Protein AF-A0A7V0IWY3-F1 (afdb_monomer_lite)

pLDDT: mean 80.72, std 17.95, range [32.41, 97.31]

Secondary structure (DSSP, 8-state):
-----------------EEEEEEEEEES------GGGSSEEEEEESS-EEETT-GGGTT--HHHHHTT-SEETTEES-EEEEEEEEEETTEEEEEEEEEETTEEEEEEEEEE-S--GGG--SSEEEEEEEEE--PPPPPSSS--SS-TTSEEEEEEEEGGGTEEEEEEEE--------

Structure (mmCIF, N/CA/C/O backbone):
data_AF-A0A7V0IWY3-F1
#
_entry.id   AF-A0A7V0IWY3-F1
#
loop_
_atom_site.group_PDB
_atom_site.id
_atom_site.type_symbol
_atom_site.label_atom_id
_atom_site.label_alt_id
_atom_site.label_comp_id
_atom_site.label_asym_id
_atom_site.label_entity_id
_atom_site.label_seq_id
_atom_site.pdbx_PDB_ins_code
_atom_site.Cartn_x
_atom_site.Cartn_y
_atom_site.Cartn_z
_atom_site.occupancy
_atom_site.B_iso_or_equiv
_atom_site.auth_seq_id
_atom_site.auth_comp_id
_atom_site.auth_asym_id
_atom_site.auth_atom_id
_atom_site.pdbx_PDB_model_num
ATOM 1 N N . MET A 1 1 ? -45.159 -39.350 0.041 1.00 41.06 1 MET A N 1
ATOM 2 C CA . MET A 1 1 ? -43.953 -38.818 -0.626 1.00 41.06 1 MET A CA 1
ATOM 3 C C . MET A 1 1 ? -43.607 -37.519 0.091 1.00 41.06 1 MET A C 1
ATOM 5 O O . MET A 1 1 ? -44.304 -36.535 -0.092 1.00 41.06 1 MET A O 1
ATOM 9 N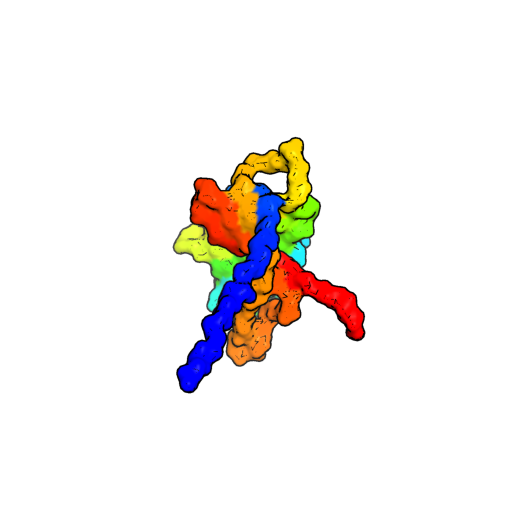 N . ALA A 1 2 ? -42.683 -37.576 1.052 1.00 33.41 2 ALA A N 1
ATOM 10 C CA . ALA A 1 2 ? -42.376 -36.466 1.955 1.00 33.41 2 ALA A CA 1
ATOM 11 C C . ALA A 1 2 ? -41.090 -35.776 1.490 1.00 33.41 2 ALA A C 1
ATOM 13 O O . ALA A 1 2 ? -40.057 -36.430 1.350 1.00 33.41 2 ALA A O 1
ATOM 14 N N . ILE A 1 3 ? -41.170 -34.472 1.235 1.00 38.94 3 ILE A N 1
ATOM 15 C CA . ILE A 1 3 ? -40.026 -33.639 0.868 1.00 38.94 3 ILE A CA 1
ATOM 16 C C . ILE A 1 3 ? -39.213 -33.408 2.146 1.00 38.94 3 ILE A C 1
ATOM 18 O O . ILE A 1 3 ? -39.625 -32.674 3.042 1.00 38.94 3 ILE A O 1
ATOM 22 N N . LYS A 1 4 ? -38.084 -34.112 2.258 1.00 39.25 4 LYS A N 1
ATOM 23 C CA . LYS A 1 4 ? -37.080 -33.911 3.305 1.00 39.25 4 LYS A CA 1
ATOM 24 C C . LYS A 1 4 ? -36.267 -32.652 3.001 1.00 39.25 4 LYS A C 1
ATOM 26 O O . LYS A 1 4 ? -35.672 -32.560 1.936 1.00 39.25 4 LYS A O 1
ATOM 31 N N . GLY A 1 5 ? -36.155 -31.786 4.006 1.00 35.34 5 GLY A N 1
ATOM 32 C CA . GLY A 1 5 ? -34.960 -30.980 4.247 1.00 35.34 5 GLY A CA 1
ATOM 33 C C . GLY A 1 5 ? -34.896 -29.643 3.520 1.00 35.34 5 GLY A C 1
ATOM 34 O O . GLY A 1 5 ? -34.174 -29.505 2.540 1.00 35.34 5 GLY A O 1
ATOM 35 N N . ILE A 1 6 ? -35.536 -28.619 4.089 1.00 43.66 6 ILE A N 1
ATOM 36 C CA . ILE A 1 6 ? -34.966 -27.271 4.008 1.00 43.66 6 ILE A CA 1
ATOM 37 C C . ILE A 1 6 ? -33.710 -27.324 4.874 1.00 43.66 6 ILE A C 1
ATOM 39 O O . ILE A 1 6 ? -33.778 -27.379 6.100 1.00 43.66 6 ILE A O 1
ATOM 43 N N . GLN A 1 7 ? -32.568 -27.431 4.207 1.00 40.78 7 GLN A N 1
ATOM 44 C CA . GLN A 1 7 ? -31.255 -27.321 4.811 1.00 40.78 7 GLN A CA 1
ATOM 45 C C . GLN A 1 7 ? -31.159 -25.902 5.381 1.00 40.78 7 GLN A C 1
ATOM 47 O O . GLN A 1 7 ? -31.134 -24.926 4.633 1.00 40.78 7 GLN A O 1
ATOM 52 N N . GLU A 1 8 ? -31.202 -25.782 6.709 1.00 37.16 8 GLU A N 1
ATOM 53 C CA . GLU A 1 8 ? -30.908 -24.528 7.393 1.00 37.16 8 GLU A CA 1
ATOM 54 C C . GLU A 1 8 ? -29.559 -24.017 6.873 1.00 37.16 8 GLU A C 1
ATOM 56 O O . GLU A 1 8 ? -28.535 -24.688 7.024 1.00 37.16 8 GLU A O 1
ATOM 61 N N . PHE A 1 9 ? -29.554 -22.833 6.257 1.00 36.25 9 PHE A N 1
ATOM 62 C CA . PHE A 1 9 ? -28.346 -22.064 5.969 1.00 36.25 9 PHE A CA 1
ATOM 63 C C . PHE A 1 9 ? -27.704 -21.636 7.303 1.00 36.25 9 PHE A C 1
ATOM 65 O O . PHE A 1 9 ? -27.752 -20.480 7.717 1.00 36.25 9 PHE A O 1
ATOM 72 N N . ARG A 1 10 ? -27.097 -22.588 8.016 1.00 40.34 10 ARG A N 1
ATOM 73 C CA . ARG A 1 10 ? -26.153 -22.326 9.103 1.00 40.34 10 ARG A CA 1
ATOM 74 C C . ARG A 1 10 ? -24.832 -21.919 8.470 1.00 40.34 10 ARG A C 1
ATOM 76 O O . ARG A 1 10 ? -23.985 -22.757 8.179 1.00 40.34 10 ARG A O 1
ATOM 83 N N . GLY A 1 11 ? -24.690 -20.625 8.210 1.00 35.00 11 GLY A N 1
ATOM 84 C CA . GLY A 1 11 ? -23.493 -20.097 7.568 1.00 35.00 11 GLY A CA 1
ATOM 85 C C . GLY A 1 11 ? -23.278 -18.594 7.688 1.00 35.00 11 GLY A C 1
ATOM 86 O O . GLY A 1 11 ? -22.456 -18.069 6.949 1.00 35.00 11 GLY A O 1
ATOM 87 N N . MET A 1 12 ? -23.944 -17.880 8.603 1.00 38.25 12 MET A N 1
ATOM 88 C CA . MET A 1 12 ? -23.350 -16.634 9.098 1.00 38.25 12 MET A CA 1
ATOM 89 C C . MET A 1 12 ? -22.207 -17.044 10.027 1.00 38.25 12 MET A C 1
ATOM 91 O O . MET A 1 12 ? -22.417 -17.286 11.214 1.00 38.25 12 MET A O 1
ATOM 95 N N . LYS A 1 13 ? -21.008 -17.222 9.452 1.00 47.34 13 LYS A N 1
ATOM 96 C CA . LYS A 1 13 ? -19.762 -17.283 10.225 1.00 47.34 13 LYS A CA 1
ATOM 97 C C . LYS A 1 13 ? -19.765 -16.092 11.185 1.00 47.34 13 LYS A C 1
ATOM 99 O O . LYS A 1 13 ? -20.172 -15.001 10.784 1.00 47.34 13 LYS A O 1
ATOM 104 N N . ASN A 1 14 ? -19.337 -16.315 12.427 1.00 51.06 14 ASN A N 1
ATOM 105 C CA . ASN A 1 14 ? -19.050 -15.241 13.372 1.00 51.06 14 ASN A CA 1
ATOM 106 C C . ASN A 1 14 ? -18.342 -14.105 12.630 1.00 51.06 14 ASN A C 1
ATOM 108 O O . ASN A 1 14 ? -17.398 -14.340 11.876 1.00 51.06 14 ASN A O 1
ATOM 112 N N . ASN A 1 15 ? -18.860 -12.889 12.764 1.00 63.91 15 ASN A N 1
ATOM 113 C CA . ASN A 1 15 ? -18.253 -11.747 12.109 1.00 63.91 15 ASN A CA 1
ATOM 114 C C . ASN A 1 15 ? -16.958 -11.447 12.876 1.00 63.91 15 ASN A C 1
ATOM 116 O O . ASN A 1 15 ? -17.006 -10.792 13.911 1.00 63.91 15 ASN A O 1
ATOM 120 N N . ASP A 1 16 ? -15.821 -11.960 12.396 1.00 87.25 16 ASP A N 1
ATOM 121 C CA . ASP A 1 16 ? -14.489 -11.851 13.026 1.00 87.25 16 ASP A CA 1
ATOM 122 C C . ASP A 1 16 ? -13.905 -10.421 12.980 1.00 87.25 16 ASP A C 1
ATOM 124 O O . ASP A 1 16 ? -12.687 -10.219 12.981 1.00 87.25 16 ASP A O 1
ATOM 128 N N . TYR A 1 17 ? -14.773 -9.411 12.902 1.00 92.88 17 TYR A N 1
ATOM 129 C CA . TYR A 1 17 ? -14.371 -8.017 12.905 1.00 92.88 17 TYR A CA 1
ATOM 130 C C . TYR A 1 17 ? -13.881 -7.603 14.289 1.00 92.88 17 TYR A C 1
ATOM 132 O O . TYR A 1 17 ? -14.492 -7.894 15.317 1.00 92.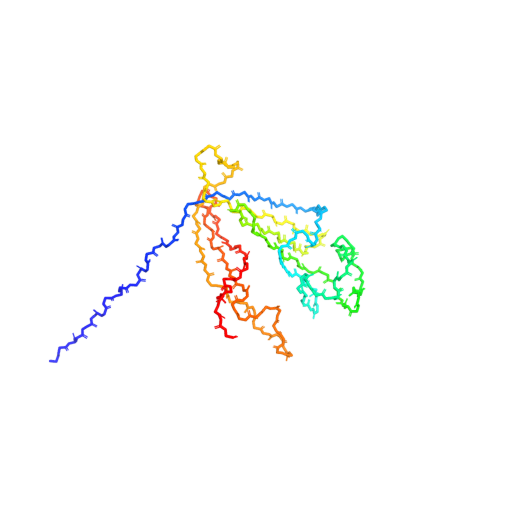88 17 TYR A O 1
ATOM 140 N N . LYS A 1 18 ? -12.777 -6.867 14.282 1.00 94.50 18 LYS A N 1
ATOM 141 C CA . LYS A 1 18 ? -12.132 -6.256 15.436 1.00 94.50 18 LYS A CA 1
ATOM 142 C C . LYS A 1 18 ? -12.266 -4.741 15.346 1.00 94.50 18 LYS A C 1
ATOM 144 O O . LYS A 1 18 ? -12.333 -4.181 14.252 1.00 94.50 18 LYS A O 1
ATOM 149 N N . ASP A 1 19 ? -12.262 -4.083 16.497 1.00 93.62 19 ASP A N 1
ATOM 150 C CA . ASP A 1 19 ? -12.248 -2.625 16.577 1.00 93.62 19 ASP A CA 1
ATOM 151 C C . ASP A 1 19 ? -10.853 -2.071 16.274 1.00 93.62 19 ASP A C 1
ATOM 153 O O . ASP A 1 19 ? -9.848 -2.567 16.791 1.00 93.62 19 ASP A O 1
ATOM 157 N N . GLY A 1 20 ? -10.790 -1.001 15.485 1.00 94.62 20 GLY A N 1
ATOM 158 C CA . GLY A 1 20 ? -9.554 -0.275 15.197 1.00 94.62 20 GLY A CA 1
ATOM 159 C C . GLY A 1 20 ? -9.791 1.211 14.950 1.00 94.62 20 GLY A C 1
ATOM 160 O O . GLY A 1 20 ? -10.925 1.703 14.985 1.00 94.62 20 GLY A O 1
ATOM 161 N N . PHE A 1 21 ? -8.713 1.936 14.660 1.00 96.00 21 PHE A N 1
ATOM 162 C CA . PHE A 1 21 ? -8.792 3.301 14.141 1.00 96.00 21 PHE A CA 1
ATOM 163 C C . PHE A 1 21 ? -8.028 3.407 12.834 1.00 96.00 21 PHE A C 1
ATOM 165 O O . PHE A 1 21 ? -6.904 2.926 12.736 1.00 96.00 21 PHE A O 1
ATOM 172 N N . VAL A 1 22 ? -8.619 4.082 11.856 1.00 95.94 22 VAL A N 1
ATOM 173 C CA . VAL A 1 22 ? -7.942 4.410 10.606 1.00 95.94 22 VAL A CA 1
ATOM 174 C C . VAL A 1 22 ? -7.626 5.897 10.549 1.00 95.94 22 VAL A C 1
ATOM 176 O O . VAL A 1 22 ? -8.484 6.742 10.823 1.00 95.94 22 VAL A O 1
ATOM 179 N N . THR A 1 23 ? -6.403 6.213 10.149 1.00 96.12 23 THR A N 1
ATOM 180 C CA . THR A 1 23 ? -6.032 7.527 9.627 1.00 96.12 23 THR A CA 1
ATOM 181 C C . THR A 1 23 ? -5.723 7.378 8.143 1.00 96.12 23 THR A C 1
ATOM 183 O O . THR A 1 23 ? -5.223 6.339 7.705 1.00 96.12 23 THR A O 1
ATOM 186 N N . TYR A 1 24 ? -6.099 8.374 7.344 1.00 95.25 24 TYR A N 1
ATOM 187 C CA . TYR A 1 24 ? -5.812 8.352 5.916 1.00 95.25 24 TYR A CA 1
ATOM 188 C C . TYR A 1 24 ? -5.643 9.754 5.350 1.00 95.25 24 TYR A C 1
ATOM 190 O O . TYR A 1 24 ? -6.209 10.721 5.866 1.00 95.25 24 TYR A O 1
ATOM 198 N N . THR A 1 25 ? -4.868 9.853 4.275 1.00 95.19 25 THR A N 1
ATOM 199 C CA . THR A 1 25 ? -4.661 11.097 3.525 1.00 95.19 25 THR A CA 1
ATOM 200 C C . THR A 1 25 ? -4.703 10.814 2.032 1.00 95.19 25 THR A C 1
ATOM 202 O O . THR A 1 25 ? -4.321 9.731 1.597 1.00 95.19 25 THR A O 1
ATOM 205 N N . MET A 1 26 ? -5.155 11.796 1.256 1.00 93.81 26 MET A N 1
ATOM 206 C CA . MET A 1 26 ? -5.137 11.763 -0.205 1.00 93.81 26 MET A CA 1
ATOM 207 C C . MET A 1 26 ? -4.624 13.108 -0.705 1.00 93.81 26 MET A C 1
ATOM 209 O O . MET A 1 26 ? -5.116 14.147 -0.255 1.00 93.81 26 MET A O 1
ATOM 213 N N . LYS A 1 27 ? -3.640 13.113 -1.605 1.00 93.62 27 LYS A N 1
ATOM 214 C CA . LYS A 1 27 ? -3.095 14.355 -2.172 1.00 93.62 27 LYS A CA 1
ATOM 215 C C . LYS A 1 27 ? -2.454 14.150 -3.539 1.00 93.62 27 LYS A C 1
ATOM 217 O O . LYS A 1 27 ? -1.964 13.071 -3.841 1.00 93.62 27 LYS A O 1
ATOM 222 N N . PHE A 1 28 ? -2.385 15.223 -4.321 1.00 89.81 28 PHE A N 1
ATOM 223 C CA . PHE A 1 28 ? -1.681 15.272 -5.608 1.00 89.81 28 PHE A CA 1
ATOM 224 C C . PHE A 1 28 ? -0.229 15.735 -5.443 1.00 89.81 28 PHE A C 1
ATOM 226 O O . PHE A 1 28 ? 0.235 16.651 -6.120 1.00 89.81 28 PHE A O 1
ATOM 233 N N . SER A 1 29 ? 0.473 15.165 -4.467 1.00 83.75 29 SER A N 1
ATOM 234 C CA . SER A 1 29 ? 1.895 15.419 -4.273 1.00 83.75 29 SER A CA 1
ATOM 235 C C . SER A 1 29 ? 2.582 14.196 -3.692 1.00 83.75 29 SER A C 1
ATOM 237 O O . SER A 1 29 ? 2.070 13.533 -2.787 1.00 83.75 29 SER A O 1
ATOM 239 N N . ILE A 1 30 ? 3.760 13.913 -4.227 1.00 80.69 30 ILE A N 1
ATOM 240 C CA . ILE A 1 30 ? 4.606 12.815 -3.785 1.00 80.69 30 ILE A CA 1
ATOM 241 C C . ILE A 1 30 ? 5.565 13.398 -2.761 1.00 80.69 30 ILE A C 1
ATOM 243 O O . ILE A 1 30 ? 6.217 14.405 -3.029 1.00 80.69 30 ILE A O 1
ATOM 247 N N . ASP A 1 31 ? 5.589 12.807 -1.571 1.00 80.62 31 ASP A N 1
ATOM 248 C CA . ASP A 1 31 ? 6.653 13.109 -0.615 1.00 80.62 31 ASP A CA 1
ATOM 249 C C . ASP A 1 31 ? 7.813 12.162 -0.865 1.00 80.62 31 ASP A C 1
ATOM 251 O O . ASP A 1 31 ? 7.615 11.098 -1.458 1.00 80.62 31 ASP A O 1
ATOM 255 N N . ASP A 1 32 ? 8.976 12.515 -0.329 1.00 76.31 32 ASP A N 1
ATOM 256 C CA . ASP A 1 32 ? 10.133 11.632 -0.281 1.00 76.31 32 ASP A CA 1
ATOM 257 C C . ASP A 1 32 ? 9.723 10.282 0.336 1.00 76.31 32 ASP A C 1
ATOM 259 O O . ASP A 1 32 ? 9.398 10.179 1.523 1.00 76.31 32 ASP A O 1
ATOM 263 N N . THR A 1 33 ? 9.587 9.279 -0.529 1.00 84.38 33 THR A N 1
ATOM 264 C CA . THR A 1 33 ? 9.109 7.939 -0.200 1.00 84.38 33 THR A CA 1
ATOM 265 C C . THR A 1 33 ? 10.220 6.989 -0.594 1.00 84.38 33 THR A C 1
ATOM 267 O O . THR A 1 33 ? 10.426 6.701 -1.772 1.00 84.38 33 THR A O 1
ATOM 270 N N . ASP A 1 34 ? 10.952 6.543 0.417 1.00 87.06 34 ASP A N 1
ATOM 271 C CA . ASP A 1 34 ? 12.056 5.608 0.272 1.00 87.06 34 ASP A CA 1
ATOM 272 C C . ASP A 1 34 ? 11.524 4.173 0.193 1.00 87.06 34 ASP A C 1
ATOM 274 O O . ASP A 1 34 ? 10.927 3.688 1.160 1.00 87.06 34 ASP A O 1
ATOM 278 N N . LEU A 1 35 ? 11.740 3.510 -0.949 1.00 88.12 35 LEU A N 1
ATOM 279 C CA . LEU A 1 35 ? 11.294 2.137 -1.203 1.00 88.12 35 LEU A CA 1
ATOM 280 C C . LEU A 1 35 ? 11.890 1.145 -0.197 1.00 88.12 35 LEU A C 1
ATOM 282 O O . LEU A 1 35 ? 11.194 0.222 0.215 1.00 88.12 35 LEU A O 1
ATOM 286 N N . GLU A 1 36 ? 13.129 1.359 0.254 1.00 86.44 36 GLU A N 1
ATOM 287 C CA . GLU A 1 36 ? 13.832 0.439 1.162 1.00 86.44 36 GLU A CA 1
ATOM 288 C C . GLU A 1 36 ? 13.260 0.457 2.593 1.00 86.44 36 GLU A C 1
ATOM 290 O O . GLU A 1 36 ? 13.531 -0.437 3.394 1.00 86.44 36 GLU A O 1
ATOM 295 N N . SER A 1 37 ? 12.441 1.462 2.924 1.00 89.06 37 SER A N 1
ATOM 296 C CA . SER A 1 37 ? 11.807 1.619 4.242 1.00 89.06 37 SER A CA 1
ATOM 297 C C . SER A 1 37 ? 10.456 0.895 4.393 1.00 89.06 37 SER A C 1
ATOM 299 O O . SER A 1 37 ? 9.806 0.999 5.446 1.00 89.06 37 SER A O 1
ATOM 301 N N . TRP A 1 38 ? 10.010 0.206 3.340 1.00 92.44 38 TRP A N 1
ATOM 302 C CA . TRP A 1 38 ? 8.770 -0.571 3.291 1.00 92.44 38 TRP A CA 1
ATOM 303 C C . TRP A 1 38 ? 9.064 -2.068 3.355 1.00 92.44 38 TRP A C 1
ATOM 305 O O . TRP A 1 38 ? 10.118 -2.517 2.914 1.00 92.44 38 TRP A O 1
ATOM 315 N N . ASP A 1 39 ? 8.131 -2.845 3.911 1.00 92.38 39 ASP A N 1
ATOM 316 C CA . ASP A 1 39 ? 8.329 -4.293 4.040 1.00 92.38 39 ASP A CA 1
ATOM 317 C C . ASP A 1 39 ? 8.287 -4.963 2.662 1.00 92.38 39 ASP A C 1
ATOM 319 O O . ASP A 1 39 ? 9.062 -5.878 2.377 1.00 92.38 39 ASP A O 1
ATOM 323 N N . ASP A 1 40 ? 7.348 -4.528 1.819 1.00 93.00 40 ASP A N 1
ATOM 324 C CA . ASP A 1 40 ? 7.174 -5.022 0.461 1.00 93.00 40 ASP A CA 1
ATOM 325 C C . ASP A 1 40 ? 6.259 -4.092 -0.353 1.00 93.00 40 ASP A C 1
ATOM 327 O O . ASP A 1 40 ? 5.722 -3.103 0.154 1.00 93.00 40 ASP A O 1
ATOM 331 N N . GLY A 1 41 ? 6.079 -4.415 -1.629 1.00 93.44 41 GLY A N 1
ATOM 332 C CA . GLY A 1 41 ? 5.256 -3.631 -2.534 1.00 93.44 41 GLY A CA 1
ATOM 333 C C . GLY A 1 41 ? 5.502 -3.976 -3.992 1.00 93.44 41 GLY A C 1
ATOM 334 O O . GLY A 1 41 ? 6.339 -4.827 -4.315 1.00 93.44 41 GLY A O 1
ATOM 335 N N . TYR A 1 42 ? 4.826 -3.268 -4.887 1.00 92.81 42 TYR A N 1
ATOM 336 C CA . TYR A 1 42 ? 5.095 -3.337 -6.313 1.00 92.81 42 TYR A CA 1
ATOM 337 C C . TYR A 1 42 ? 5.000 -1.988 -7.019 1.00 92.81 42 TYR A C 1
ATOM 339 O O . TYR A 1 42 ? 4.373 -1.040 -6.552 1.00 92.81 42 TYR A O 1
ATOM 347 N N . LEU A 1 43 ? 5.640 -1.938 -8.183 1.00 92.56 43 LEU A N 1
ATOM 348 C CA . LEU A 1 43 ? 5.557 -0.881 -9.174 1.00 92.56 43 LEU A CA 1
ATOM 349 C C . LEU A 1 43 ? 4.943 -1.478 -10.442 1.00 92.56 43 LEU A C 1
ATOM 351 O O . LEU A 1 43 ? 5.496 -2.422 -11.010 1.00 92.56 43 LEU A O 1
ATOM 355 N N . ALA A 1 44 ? 3.826 -0.923 -10.903 1.00 90.94 44 ALA A N 1
ATOM 356 C CA . ALA A 1 44 ? 3.220 -1.283 -12.178 1.00 90.94 44 ALA A CA 1
ATOM 357 C C . ALA A 1 44 ? 3.590 -0.248 -13.240 1.00 90.94 44 ALA A C 1
ATOM 359 O O . ALA A 1 44 ? 3.179 0.913 -13.192 1.00 90.94 44 ALA A O 1
ATOM 360 N N . PHE A 1 45 ? 4.367 -0.680 -14.221 1.00 88.44 45 PHE A N 1
ATOM 361 C CA . PHE A 1 45 ? 4.660 0.056 -15.440 1.00 88.44 45 PHE A CA 1
ATOM 362 C C . PHE A 1 45 ? 3.621 -0.288 -16.511 1.00 88.44 45 PHE A C 1
ATOM 364 O O . PHE A 1 45 ? 2.912 -1.289 -16.433 1.00 88.44 45 PHE A O 1
ATOM 371 N N . SER A 1 46 ? 3.540 0.525 -17.562 1.00 86.62 46 SER A N 1
ATOM 372 C CA . SER A 1 46 ? 2.575 0.330 -18.652 1.00 86.62 46 SER A CA 1
ATOM 373 C C . SER A 1 46 ? 2.702 -1.009 -19.403 1.00 86.62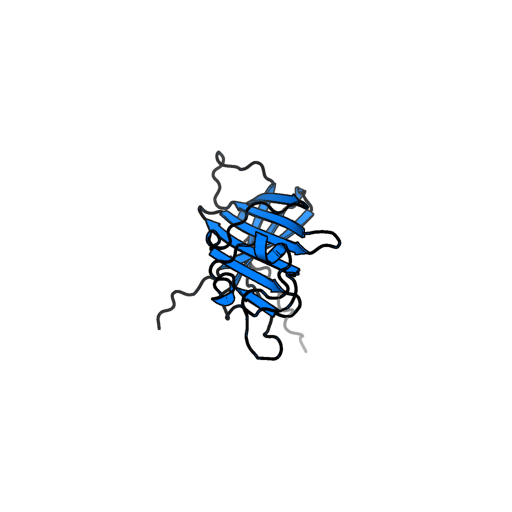 46 SER A C 1
ATOM 375 O O . SER A 1 46 ? 1.802 -1.362 -20.162 1.00 86.62 46 SER A O 1
ATOM 377 N N . ASN A 1 47 ? 3.806 -1.740 -19.242 1.00 83.50 47 ASN A N 1
ATOM 378 C CA . ASN A 1 47 ? 4.095 -3.012 -19.915 1.00 83.50 47 ASN A CA 1
ATOM 379 C C . ASN A 1 47 ? 4.483 -4.164 -18.964 1.00 83.50 47 ASN A C 1
ATOM 381 O O . ASN A 1 47 ? 4.577 -5.297 -19.430 1.00 83.50 47 ASN A O 1
ATOM 385 N N . THR A 1 48 ? 4.751 -3.900 -17.681 1.00 85.56 48 THR A N 1
ATOM 386 C CA . THR A 1 48 ? 5.235 -4.904 -16.723 1.00 85.56 48 THR A CA 1
ATOM 387 C C . THR A 1 48 ? 4.985 -4.472 -15.281 1.00 85.56 48 THR A C 1
ATOM 389 O O . THR A 1 48 ? 4.785 -3.294 -15.004 1.00 85.56 48 THR A O 1
ATOM 392 N N . GLU A 1 49 ? 5.044 -5.415 -14.348 1.00 88.19 49 GLU A N 1
ATOM 393 C CA . GLU A 1 49 ? 4.954 -5.171 -12.909 1.00 88.19 49 GLU A CA 1
ATOM 394 C C . GLU A 1 49 ? 6.220 -5.715 -12.232 1.00 88.19 49 GLU A C 1
ATOM 396 O O . GLU A 1 49 ? 6.698 -6.795 -12.582 1.00 88.19 49 GLU A O 1
ATOM 401 N N . LEU A 1 50 ? 6.768 -4.976 -11.266 1.00 89.38 50 LEU A N 1
ATOM 402 C CA . LEU A 1 50 ? 7.975 -5.349 -10.522 1.00 89.38 50 LEU A CA 1
ATOM 403 C C . LEU A 1 50 ? 7.726 -5.238 -9.025 1.00 89.38 50 LEU A C 1
ATOM 405 O O . LEU A 1 50 ? 7.149 -4.259 -8.562 1.00 89.38 50 LEU A O 1
ATOM 409 N N . ARG A 1 51 ? 8.196 -6.218 -8.255 1.00 91.19 51 ARG A N 1
ATOM 410 C CA . ARG A 1 51 ? 8.170 -6.166 -6.788 1.00 91.19 51 ARG A CA 1
ATOM 411 C C . ARG A 1 51 ? 9.297 -5.254 -6.316 1.00 91.19 51 ARG A C 1
ATOM 413 O O . ARG A 1 51 ? 10.354 -5.254 -6.939 1.00 91.19 51 ARG A O 1
ATOM 420 N N . ILE A 1 52 ? 9.132 -4.521 -5.216 1.00 90.38 52 ILE A N 1
ATOM 421 C CA . ILE A 1 52 ? 10.149 -3.535 -4.784 1.00 90.38 52 ILE A CA 1
ATOM 422 C C . ILE A 1 52 ? 11.527 -4.143 -4.486 1.00 90.38 52 ILE A C 1
ATOM 424 O O . ILE A 1 52 ? 12.535 -3.455 -4.575 1.00 90.38 52 ILE A O 1
ATOM 428 N N . ASN A 1 53 ? 11.568 -5.443 -4.187 1.00 85.62 53 ASN A N 1
ATOM 429 C CA . ASN A 1 53 ? 12.790 -6.208 -3.942 1.00 85.62 53 ASN A CA 1
ATOM 430 C C . ASN A 1 53 ? 13.407 -6.814 -5.223 1.00 85.62 53 ASN A C 1
ATOM 432 O O . ASN A 1 53 ? 14.321 -7.640 -5.144 1.00 85.62 53 ASN A O 1
ATOM 436 N N . ASP A 1 54 ? 12.894 -6.468 -6.408 1.00 84.56 54 ASP A N 1
ATOM 437 C CA . ASP A 1 54 ? 13.469 -6.896 -7.680 1.00 84.56 54 ASP A CA 1
ATOM 438 C C . ASP A 1 54 ? 14.832 -6.224 -7.912 1.00 84.56 54 ASP A C 1
ATOM 440 O O . ASP A 1 54 ? 15.005 -5.022 -7.712 1.00 84.56 54 ASP A O 1
ATOM 444 N N . LYS A 1 55 ? 15.814 -6.994 -8.392 1.00 82.69 55 LYS A N 1
ATOM 445 C CA . LYS A 1 55 ? 17.176 -6.501 -8.653 1.00 82.69 55 LYS A CA 1
ATOM 446 C C . LYS A 1 55 ? 17.215 -5.372 -9.680 1.00 82.69 55 LYS A C 1
ATOM 448 O O . LYS A 1 55 ? 18.163 -4.589 -9.663 1.00 82.69 55 LYS A O 1
ATOM 453 N N . LEU A 1 56 ? 16.224 -5.296 -10.568 1.00 81.88 56 LEU A N 1
ATOM 454 C CA . LEU A 1 56 ? 16.081 -4.210 -11.534 1.00 81.88 56 LEU A CA 1
ATOM 455 C C . LEU A 1 56 ? 15.806 -2.862 -10.852 1.00 81.88 56 LEU A C 1
ATOM 457 O O . LEU A 1 56 ? 16.095 -1.823 -11.442 1.00 81.88 56 LEU A O 1
ATOM 461 N N . LEU A 1 57 ? 15.315 -2.864 -9.609 1.00 82.44 57 LEU A N 1
ATOM 462 C CA . LEU A 1 57 ? 15.025 -1.657 -8.834 1.00 82.44 57 LEU A CA 1
ATOM 463 C C . LEU A 1 57 ? 16.166 -1.226 -7.897 1.00 82.44 57 LEU A C 1
ATOM 465 O O . LEU A 1 57 ? 16.110 -0.139 -7.326 1.00 82.44 57 LEU A O 1
ATOM 469 N N . ASN A 1 58 ? 17.226 -2.030 -7.765 1.00 81.81 58 ASN A N 1
ATOM 470 C CA . ASN A 1 58 ? 18.317 -1.760 -6.826 1.00 81.81 58 ASN A CA 1
ATOM 471 C C . ASN A 1 58 ? 18.978 -0.391 -7.059 1.00 81.81 58 ASN A C 1
ATOM 473 O O . ASN A 1 58 ? 19.472 -0.103 -8.152 1.00 81.81 58 ASN A O 1
ATOM 477 N N . GLY A 1 59 ? 19.061 0.410 -5.992 1.00 77.31 59 GLY A N 1
ATOM 478 C CA . GLY A 1 59 ? 19.719 1.719 -5.998 1.00 77.31 59 GLY A CA 1
ATOM 479 C C . GLY A 1 59 ? 18.936 2.824 -6.710 1.00 77.31 59 GLY A C 1
ATOM 480 O O . GLY A 1 59 ? 19.471 3.918 -6.887 1.00 77.31 59 GLY A O 1
ATOM 481 N N . LEU A 1 60 ? 17.696 2.554 -7.124 1.00 80.38 60 LEU A N 1
ATOM 482 C CA . LEU A 1 60 ? 16.818 3.551 -7.714 1.00 80.38 60 LEU A CA 1
ATOM 483 C C . LEU A 1 60 ? 15.911 4.156 -6.660 1.00 80.38 60 LEU A C 1
ATOM 485 O O . LEU A 1 60 ? 15.305 3.450 -5.855 1.00 80.38 60 LEU A O 1
ATOM 489 N N . LYS A 1 61 ? 15.761 5.474 -6.718 1.00 83.44 61 LYS A N 1
ATOM 490 C CA . LYS A 1 61 ? 14.777 6.158 -5.899 1.00 83.44 61 LYS A CA 1
ATOM 491 C C . LYS A 1 61 ? 13.452 6.243 -6.629 1.00 83.44 61 LYS A C 1
ATOM 493 O O . LYS A 1 61 ? 13.402 6.411 -7.848 1.00 83.44 61 LYS A O 1
ATOM 498 N N . LEU A 1 62 ? 12.365 6.220 -5.866 1.00 85.69 62 LEU A N 1
ATOM 499 C CA . LEU A 1 62 ? 11.030 6.353 -6.432 1.00 85.69 62 LEU A CA 1
ATOM 500 C C . LEU A 1 62 ? 10.863 7.672 -7.209 1.00 85.69 62 LEU A C 1
ATOM 502 O O . LEU A 1 62 ? 10.259 7.673 -8.279 1.00 85.69 62 LEU A O 1
ATOM 506 N N . GLU A 1 63 ? 11.455 8.770 -6.724 1.00 82.88 63 GLU A N 1
ATOM 507 C CA . GLU A 1 63 ? 11.454 10.072 -7.412 1.00 82.88 63 GLU A CA 1
ATOM 508 C C . GLU A 1 63 ? 12.003 9.993 -8.848 1.00 82.88 63 GLU A C 1
ATOM 510 O O . GLU A 1 63 ? 11.425 10.579 -9.766 1.00 82.88 63 GLU A O 1
ATOM 515 N N . ASP A 1 64 ? 13.063 9.212 -9.068 1.00 80.69 64 ASP A N 1
ATOM 516 C CA . ASP A 1 64 ? 13.695 9.055 -10.380 1.00 80.69 64 ASP A CA 1
ATOM 517 C C . ASP A 1 64 ? 12.794 8.266 -11.339 1.00 80.69 64 ASP A C 1
ATOM 519 O O . ASP A 1 64 ? 12.687 8.583 -12.527 1.00 80.69 64 ASP A O 1
ATOM 523 N N . ILE A 1 65 ? 12.093 7.260 -10.811 1.00 84.81 65 ILE A N 1
ATOM 524 C CA . ILE A 1 65 ? 11.173 6.409 -11.572 1.00 84.81 65 ILE A CA 1
ATOM 525 C C . ILE A 1 65 ? 9.928 7.205 -11.993 1.00 84.81 65 ILE A C 1
ATOM 527 O O . ILE A 1 65 ? 9.485 7.131 -13.142 1.00 84.81 65 ILE A O 1
ATOM 531 N N . LEU A 1 66 ? 9.379 8.013 -11.084 1.00 80.75 66 LEU A N 1
ATOM 532 C CA . LEU A 1 66 ? 8.177 8.821 -11.317 1.00 80.75 66 LEU A CA 1
ATOM 533 C C . LEU A 1 66 ? 8.379 9.901 -12.385 1.00 80.75 66 LEU A C 1
ATOM 535 O O . LEU A 1 66 ? 7.455 10.191 -13.151 1.00 80.75 66 LEU A O 1
ATOM 539 N N . ASN A 1 67 ? 9.587 10.466 -12.461 1.00 74.81 67 ASN A N 1
ATOM 540 C CA . ASN A 1 67 ? 9.948 11.512 -13.418 1.00 74.81 67 ASN A CA 1
ATOM 541 C C . ASN A 1 67 ? 10.154 11.000 -14.857 1.00 74.81 67 ASN A C 1
ATOM 543 O O . ASN A 1 67 ? 10.386 11.801 -15.762 1.00 74.81 67 ASN A O 1
ATOM 547 N N . GLY A 1 68 ? 9.982 9.696 -15.105 1.00 61.81 68 GLY A N 1
ATOM 548 C CA . GLY A 1 68 ? 9.796 9.168 -16.455 1.00 61.81 68 GLY A CA 1
ATOM 549 C C . GLY A 1 68 ? 11.085 8.926 -17.231 1.00 61.81 68 GLY A C 1
ATOM 550 O O . GLY A 1 68 ? 11.168 9.274 -18.410 1.00 61.81 68 GLY A O 1
ATOM 551 N N . SER A 1 69 ? 12.071 8.267 -16.617 1.00 57.19 69 SER A N 1
ATOM 552 C CA . SER A 1 69 ? 13.070 7.553 -17.415 1.00 57.19 69 SER A CA 1
ATOM 553 C C . SER A 1 69 ? 12.348 6.513 -18.281 1.00 57.19 69 SER A C 1
ATOM 555 O O . SER A 1 69 ? 11.720 5.600 -17.753 1.00 57.19 69 SER A O 1
ATOM 557 N N . SER A 1 70 ? 12.427 6.642 -19.609 1.00 54.03 70 SER A N 1
ATOM 558 C CA . SER A 1 70 ? 11.808 5.713 -20.572 1.00 54.03 70 SER A CA 1
ATOM 559 C C . SER A 1 70 ? 12.335 4.278 -20.472 1.00 54.03 70 SER A C 1
ATOM 561 O O . SER A 1 70 ? 11.764 3.368 -21.069 1.00 54.03 70 SER A O 1
ATOM 563 N N . SER A 1 71 ? 13.438 4.087 -19.747 1.00 62.31 71 SER A N 1
ATOM 564 C CA . SER A 1 71 ? 13.999 2.784 -19.431 1.00 62.31 71 SER A CA 1
ATOM 565 C C . SER A 1 71 ? 14.617 2.809 -18.036 1.00 62.31 71 SER A C 1
ATOM 567 O O . SER A 1 71 ? 15.627 3.479 -17.806 1.00 62.31 71 SER A O 1
ATOM 569 N N . VAL A 1 72 ? 14.043 2.065 -17.102 1.00 67.06 72 VAL A N 1
ATOM 570 C CA . VAL A 1 72 ? 14.581 1.908 -15.750 1.00 67.06 72 VAL A CA 1
ATOM 571 C C . VAL A 1 72 ? 15.330 0.578 -15.688 1.00 67.06 72 VAL A C 1
ATOM 573 O O . VAL A 1 72 ? 14.706 -0.470 -15.654 1.00 67.06 72 VAL A O 1
ATOM 576 N N . ASN A 1 73 ? 16.667 0.587 -15.757 1.00 71.69 73 ASN A N 1
ATOM 577 C CA . ASN A 1 73 ? 17.491 -0.639 -15.761 1.00 71.69 73 ASN A CA 1
ATOM 578 C C . ASN A 1 73 ? 17.030 -1.725 -16.769 1.00 71.69 73 ASN A C 1
ATOM 580 O O . ASN A 1 73 ? 17.117 -2.918 -16.497 1.00 71.69 73 ASN A O 1
ATOM 584 N N . GLY A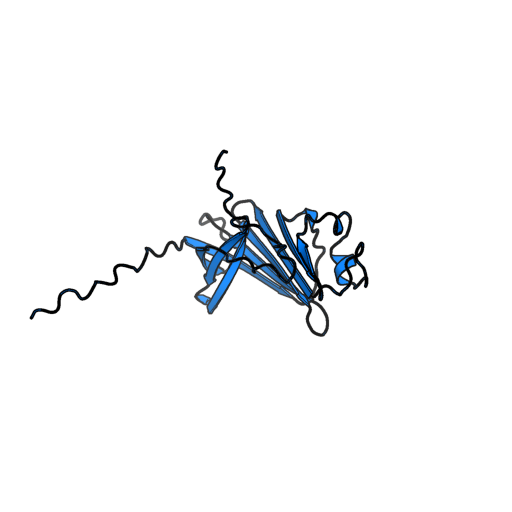 1 74 ? 16.545 -1.319 -17.948 1.00 69.62 74 GLY A N 1
ATOM 585 C CA . GLY A 1 74 ? 16.020 -2.234 -18.976 1.00 69.62 74 GLY A CA 1
ATOM 586 C C . GLY A 1 74 ? 14.510 -2.490 -18.905 1.00 69.62 74 GLY A C 1
ATOM 587 O O . GLY A 1 74 ? 13.972 -3.190 -19.757 1.00 69.62 74 GLY A O 1
ATOM 588 N N . VAL A 1 75 ? 13.817 -1.891 -17.937 1.00 72.81 75 VAL A N 1
ATOM 589 C CA . VAL A 1 75 ? 12.355 -1.864 -17.838 1.00 72.81 75 VAL A CA 1
ATOM 590 C C . VAL A 1 75 ? 11.843 -0.719 -18.699 1.00 72.81 75 VAL A C 1
ATOM 592 O O . VAL A 1 75 ? 11.999 0.446 -18.340 1.00 72.81 75 VAL A O 1
ATOM 595 N N . GLU A 1 76 ? 11.288 -1.041 -19.863 1.00 73.50 76 GLU A N 1
ATOM 596 C CA . GLU A 1 76 ? 10.621 -0.058 -20.725 1.00 73.50 76 GLU A CA 1
ATOM 597 C C . GLU A 1 76 ? 9.253 0.334 -20.148 1.00 73.50 76 GLU A C 1
ATOM 599 O O . GLU A 1 76 ? 8.714 -0.380 -19.313 1.00 73.50 76 GLU A O 1
ATOM 604 N N . GLY A 1 77 ? 8.658 1.429 -20.621 1.00 79.31 77 GLY A N 1
ATOM 605 C CA . GLY A 1 77 ? 7.324 1.866 -20.194 1.00 79.31 77 GLY A CA 1
ATOM 606 C C . GLY A 1 77 ? 7.353 2.933 -19.102 1.00 79.31 77 GLY A C 1
ATOM 607 O O . GLY A 1 77 ? 8.402 3.304 -18.585 1.00 79.31 77 GLY A O 1
ATOM 608 N N . TYR A 1 78 ? 6.183 3.484 -18.788 1.00 84.19 78 TYR A N 1
ATOM 609 C CA . TYR A 1 78 ? 6.046 4.527 -17.770 1.00 84.19 78 TYR A CA 1
ATOM 610 C C . TYR A 1 78 ? 5.284 4.003 -16.557 1.00 84.19 78 TYR A C 1
ATOM 612 O O . TYR A 1 78 ? 4.383 3.175 -16.691 1.00 84.19 78 TYR A O 1
ATOM 620 N N . LEU A 1 79 ? 5.661 4.487 -15.372 1.00 88.69 79 LEU A N 1
ATOM 621 C CA . LEU A 1 79 ? 5.065 4.082 -14.103 1.00 88.69 79 LEU A CA 1
ATOM 622 C C . LEU A 1 79 ? 3.602 4.547 -14.021 1.00 88.69 79 LEU A C 1
ATOM 624 O O . LEU A 1 79 ? 3.320 5.746 -14.136 1.00 88.69 79 LEU A O 1
ATOM 628 N N . MET A 1 80 ? 2.701 3.587 -13.833 1.00 90.69 80 MET A N 1
ATOM 629 C CA . MET A 1 80 ? 1.253 3.765 -13.722 1.00 90.69 80 MET A CA 1
ATOM 630 C C . MET A 1 80 ? 0.788 3.732 -12.272 1.00 90.69 80 MET A C 1
ATOM 632 O O . MET A 1 80 ? -0.048 4.542 -11.888 1.00 90.69 80 MET A O 1
ATOM 636 N N . GLU A 1 81 ? 1.325 2.806 -11.483 1.00 93.19 81 GLU A N 1
ATOM 637 C CA . GLU A 1 81 ? 0.871 2.558 -10.119 1.00 93.19 81 GLU A CA 1
ATOM 638 C C . GLU A 1 81 ? 2.045 2.130 -9.236 1.00 93.19 81 GLU A C 1
ATOM 640 O O . GLU A 1 81 ? 2.984 1.479 -9.700 1.00 93.19 81 GLU A O 1
ATOM 645 N N . VAL A 1 82 ? 1.991 2.499 -7.964 1.00 94.06 82 VAL A N 1
ATOM 646 C CA . VAL A 1 82 ? 2.868 1.989 -6.911 1.00 94.06 82 VAL A CA 1
ATOM 647 C C . VAL A 1 82 ? 1.986 1.605 -5.742 1.00 94.06 82 VAL A 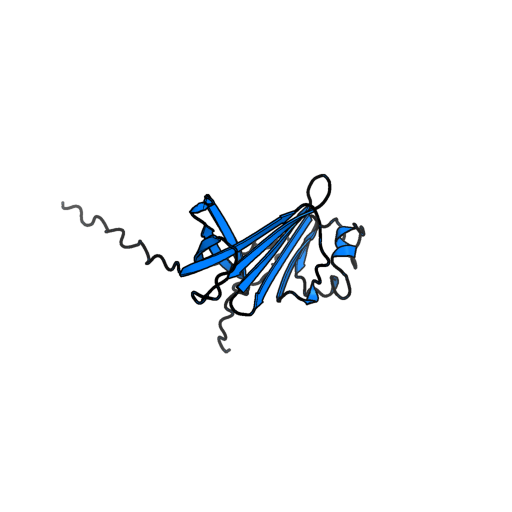C 1
ATOM 649 O O . VAL A 1 82 ? 1.186 2.429 -5.307 1.00 94.06 82 VAL A O 1
ATOM 652 N N . ASP A 1 83 ? 2.170 0.407 -5.209 1.00 94.56 83 ASP A N 1
ATOM 653 C CA . ASP A 1 83 ? 1.520 -0.009 -3.971 1.00 94.56 83 ASP A CA 1
ATOM 654 C C . ASP A 1 83 ? 2.579 -0.551 -3.011 1.00 94.56 83 ASP A C 1
ATOM 656 O O . ASP A 1 83 ? 3.320 -1.476 -3.347 1.00 94.56 83 ASP A O 1
ATOM 660 N N . LEU A 1 84 ? 2.709 0.079 -1.845 1.00 95.19 84 LEU A N 1
ATOM 661 C CA . LEU A 1 84 ? 3.701 -0.245 -0.822 1.00 95.19 84 LEU A CA 1
ATOM 662 C C . LEU A 1 84 ? 2.982 -0.528 0.484 1.00 95.19 84 LEU A C 1
ATOM 664 O O . LEU A 1 84 ? 2.162 0.282 0.919 1.00 95.19 84 LEU A O 1
ATOM 668 N N . TRP A 1 85 ? 3.352 -1.599 1.177 1.00 94.94 85 TRP A N 1
ATOM 669 C CA . TRP A 1 85 ? 2.768 -1.921 2.474 1.00 94.94 85 TRP A CA 1
ATOM 670 C C . TRP A 1 85 ? 3.820 -2.277 3.508 1.00 94.94 85 TRP A C 1
ATOM 672 O O . TRP A 1 85 ? 4.908 -2.776 3.218 1.00 94.94 85 TRP A O 1
ATOM 682 N N . ARG A 1 86 ? 3.489 -1.976 4.761 1.00 94.50 86 ARG A N 1
ATOM 683 C CA . ARG A 1 86 ? 4.301 -2.371 5.907 1.00 94.50 86 ARG A CA 1
ATOM 684 C C . ARG A 1 86 ? 3.460 -2.573 7.150 1.00 94.50 86 ARG A C 1
ATOM 686 O O . ARG A 1 86 ? 2.382 -1.990 7.299 1.00 94.50 86 ARG A O 1
ATOM 693 N N . HIS A 1 87 ? 3.981 -3.360 8.075 1.00 92.75 87 HIS A N 1
ATOM 694 C CA . HIS A 1 87 ? 3.380 -3.582 9.374 1.00 92.75 87 HIS A CA 1
ATOM 695 C C . HIS A 1 87 ? 4.409 -3.366 10.480 1.00 92.75 87 HIS A C 1
ATOM 697 O O . HIS A 1 87 ? 5.312 -4.167 10.700 1.00 92.75 87 HIS A O 1
ATOM 703 N N . GLU A 1 88 ? 4.220 -2.296 11.246 1.00 89.62 88 GLU A N 1
ATOM 704 C CA . GLU A 1 88 ? 5.110 -1.934 12.345 1.00 89.62 88 GLU A CA 1
ATOM 705 C C . GLU A 1 88 ? 4.307 -1.474 13.559 1.00 89.62 88 GLU A C 1
ATOM 707 O O . GLU A 1 88 ? 3.303 -0.772 13.437 1.00 89.62 88 GLU A O 1
ATOM 712 N N . GLY A 1 89 ? 4.732 -1.884 14.756 1.00 87.19 89 GLY A N 1
ATOM 713 C CA . GLY A 1 89 ? 4.128 -1.415 16.007 1.00 87.19 89 GLY A CA 1
ATOM 714 C C . GLY A 1 89 ? 2.610 -1.635 16.119 1.00 87.19 89 GLY A C 1
ATOM 715 O O . GLY A 1 89 ? 1.936 -0.846 16.773 1.00 87.19 89 GLY A O 1
ATOM 716 N N . GLY A 1 90 ? 2.056 -2.668 15.470 1.00 89.44 90 GLY A N 1
ATOM 717 C CA . GLY A 1 90 ? 0.610 -2.934 15.449 1.00 89.44 90 GLY A CA 1
ATOM 718 C C . GLY A 1 90 ? -0.196 -2.038 14.499 1.00 89.44 90 GLY A C 1
ATOM 719 O O . GLY A 1 90 ? -1.423 -1.961 14.624 1.00 89.44 90 GLY A O 1
ATOM 720 N N . VAL A 1 91 ? 0.467 -1.351 13.567 1.00 94.38 91 VAL A N 1
ATOM 721 C CA . VAL A 1 91 ? -0.164 -0.496 12.559 1.00 94.38 91 VAL A CA 1
ATOM 722 C C . VAL A 1 91 ? 0.086 -1.072 11.173 1.00 94.38 91 VAL A C 1
ATOM 724 O O . VAL A 1 91 ? 1.234 -1.177 10.743 1.00 94.38 91 VAL A O 1
ATOM 727 N N . TYR A 1 92 ? -0.989 -1.422 10.470 1.00 95.81 92 TYR A N 1
ATOM 728 C CA . TYR A 1 92 ? -0.925 -1.756 9.048 1.00 95.81 92 TYR A CA 1
ATOM 729 C C . TYR A 1 92 ? -0.933 -0.465 8.242 1.00 95.81 92 TYR A C 1
ATOM 731 O O . TYR A 1 92 ? -1.828 0.365 8.418 1.00 95.81 92 TYR A O 1
ATOM 739 N N . LYS A 1 93 ? 0.067 -0.285 7.386 1.00 96.06 93 LYS A N 1
ATOM 740 C CA . LYS A 1 93 ? 0.228 0.908 6.562 1.00 96.06 93 LYS A CA 1
ATOM 741 C C . LYS A 1 93 ? 0.285 0.517 5.100 1.00 96.06 93 LYS A C 1
ATOM 743 O O . LYS A 1 93 ? 0.924 -0.474 4.765 1.00 96.06 93 LYS A O 1
ATOM 748 N N . GLU A 1 94 ? -0.322 1.347 4.269 1.00 96.12 94 GLU A N 1
ATOM 749 C CA . GLU A 1 94 ? -0.273 1.217 2.818 1.00 96.12 94 GLU A CA 1
ATOM 750 C C . GLU A 1 94 ? -0.130 2.596 2.180 1.00 96.12 94 GLU A C 1
ATOM 752 O O . GLU A 1 94 ? -0.715 3.578 2.660 1.00 96.12 94 GLU A O 1
ATOM 757 N N . ILE A 1 95 ? 0.665 2.669 1.118 1.00 95.56 95 ILE A N 1
ATOM 758 C CA . ILE A 1 95 ? 0.698 3.798 0.199 1.00 95.56 95 ILE A CA 1
ATOM 759 C C . ILE A 1 95 ? 0.352 3.280 -1.185 1.00 95.56 95 ILE A C 1
ATOM 761 O O . ILE A 1 95 ? 1.122 2.516 -1.751 1.00 95.56 95 ILE A O 1
ATOM 765 N N . SER A 1 96 ? -0.738 3.802 -1.737 1.00 95.38 96 SER A N 1
ATOM 766 C CA . SER A 1 96 ? -1.079 3.655 -3.147 1.00 95.38 96 SER A CA 1
ATOM 767 C C . SER A 1 96 ? -0.796 4.972 -3.872 1.00 95.38 96 SER A C 1
ATOM 769 O O . SER A 1 96 ? -1.187 6.054 -3.419 1.00 95.38 96 SER A O 1
ATOM 771 N N . ILE A 1 97 ? -0.058 4.894 -4.974 1.00 95.00 97 ILE A N 1
ATOM 772 C CA . ILE A 1 97 ? 0.279 6.013 -5.850 1.00 95.00 97 ILE A CA 1
ATOM 773 C C . ILE A 1 97 ? -0.239 5.668 -7.236 1.00 95.00 97 ILE A C 1
ATOM 775 O O . ILE A 1 97 ? 0.272 4.753 -7.866 1.00 95.00 97 ILE A O 1
ATOM 779 N N . GLU A 1 98 ? -1.204 6.428 -7.736 1.00 94.19 98 GLU A N 1
ATOM 780 C CA . GLU A 1 98 ? -1.821 6.192 -9.041 1.00 94.19 98 GLU A CA 1
ATOM 781 C C . GLU A 1 98 ? -1.512 7.358 -9.978 1.00 94.19 98 GLU A C 1
ATOM 783 O O . GLU A 1 98 ? -1.649 8.529 -9.609 1.00 94.19 98 GLU A O 1
ATOM 788 N N . ARG A 1 99 ? -1.062 7.054 -11.197 1.00 91.00 99 ARG A N 1
ATOM 789 C CA . ARG A 1 99 ? -0.858 8.058 -12.241 1.00 91.00 99 ARG A CA 1
ATOM 790 C C . ARG A 1 99 ? -2.213 8.571 -12.718 1.00 91.00 99 ARG A C 1
ATOM 792 O O . ARG A 1 99 ? -3.041 7.816 -13.212 1.00 91.00 99 ARG A O 1
ATOM 799 N N . GLU A 1 100 ? -2.366 9.884 -12.657 1.00 89.56 100 GLU A N 1
ATOM 800 C CA . GLU A 1 100 ? -3.532 10.638 -13.109 1.00 89.56 100 GLU A CA 1
ATOM 801 C C . GLU A 1 100 ? -3.123 11.615 -14.221 1.00 89.56 100 GLU A C 1
ATOM 803 O O . GLU A 1 100 ? -1.936 11.900 -14.397 1.00 89.56 100 GLU A O 1
ATOM 808 N N . ASP A 1 101 ? -4.095 12.178 -14.950 1.00 80.12 101 ASP A N 1
ATOM 809 C CA . ASP A 1 101 ? -3.893 13.002 -16.163 1.00 80.12 101 ASP A CA 1
ATOM 810 C C . ASP A 1 101 ? -2.744 14.031 -16.092 1.00 80.12 101 ASP A C 1
ATOM 812 O O . ASP A 1 101 ? -2.142 14.375 -17.111 1.00 80.12 101 ASP A O 1
ATOM 816 N N . ARG A 1 102 ? -2.456 14.583 -14.905 1.00 73.50 102 ARG A N 1
ATOM 817 C CA . ARG A 1 102 ? -1.454 15.646 -14.702 1.00 73.50 102 ARG A CA 1
ATOM 818 C C . ARG A 1 102 ? -0.420 15.358 -13.612 1.00 73.50 102 ARG A C 1
ATOM 820 O O . ARG A 1 102 ? 0.312 16.271 -13.236 1.00 73.50 102 ARG A O 1
ATOM 827 N N . GLY A 1 103 ? -0.360 14.142 -13.077 1.00 87.19 103 GLY A N 1
ATOM 828 C CA . GLY A 1 103 ? 0.553 13.827 -11.981 1.00 87.19 103 GLY A CA 1
ATOM 829 C C . GLY A 1 103 ? 0.243 12.492 -11.328 1.00 87.19 103 GLY A C 1
ATOM 830 O O . GLY A 1 103 ? -0.122 11.538 -12.004 1.00 87.19 103 GLY A O 1
ATOM 831 N N . PHE A 1 104 ? 0.386 12.438 -10.008 1.00 90.88 104 PHE A N 1
ATOM 832 C CA . PHE A 1 104 ? 0.100 11.239 -9.233 1.00 90.88 104 PHE A CA 1
ATOM 833 C C . PHE A 1 104 ? -0.815 11.565 -8.058 1.00 90.88 104 PHE A C 1
ATOM 835 O O . PHE A 1 104 ? -0.573 12.527 -7.321 1.00 90.88 104 PHE A O 1
ATOM 842 N N . LEU A 1 105 ? -1.856 10.758 -7.886 1.00 93.56 105 LEU A N 1
ATOM 843 C CA . LEU A 1 105 ? -2.668 10.723 -6.684 1.00 93.56 105 LEU A CA 1
ATOM 844 C C . LEU A 1 105 ? -1.985 9.806 -5.672 1.00 93.56 105 LEU A C 1
ATOM 846 O O . LEU A 1 105 ? -1.808 8.622 -5.927 1.00 93.56 105 LEU A O 1
ATOM 850 N N . VAL A 1 106 ? -1.624 10.350 -4.514 1.00 94.44 106 VAL A N 1
ATOM 851 C CA . VAL A 1 106 ? -1.027 9.592 -3.413 1.00 94.44 106 VAL A CA 1
ATOM 852 C C . VAL A 1 106 ? -2.060 9.399 -2.317 1.00 94.44 106 VAL A C 1
ATOM 854 O O . VAL A 1 106 ? -2.551 10.371 -1.734 1.00 94.44 106 VAL A O 1
ATOM 857 N N . GLN A 1 107 ? -2.347 8.143 -2.010 1.00 95.75 107 GLN A N 1
ATOM 858 C CA . GLN A 1 107 ? -3.247 7.690 -0.962 1.00 95.75 107 GLN A CA 1
ATOM 859 C C . GLN A 1 107 ? -2.412 7.011 0.116 1.00 95.75 107 GLN A C 1
ATOM 861 O O . GLN A 1 107 ? -1.630 6.113 -0.176 1.00 95.75 107 GLN A O 1
ATOM 866 N N . ARG A 1 108 ? -2.547 7.446 1.369 1.00 95.75 108 ARG A N 1
ATOM 86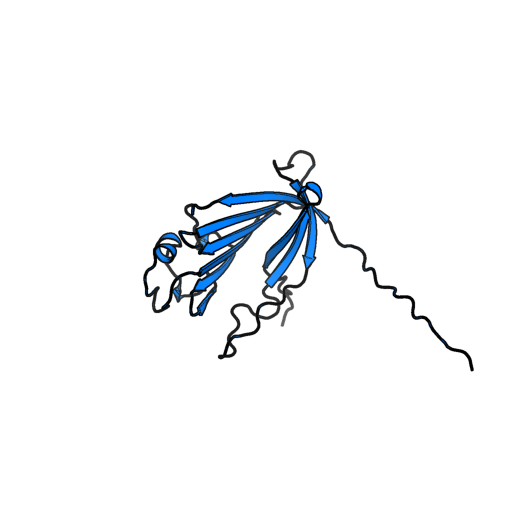7 C CA . ARG A 1 108 ? -1.887 6.792 2.506 1.00 95.75 108 ARG A CA 1
ATOM 868 C C . ARG A 1 108 ? -2.925 6.314 3.489 1.00 95.75 108 ARG A C 1
ATOM 870 O O . ARG A 1 108 ? -3.741 7.120 3.937 1.00 95.75 108 ARG A O 1
ATOM 877 N N . TRP A 1 109 ? -2.826 5.052 3.869 1.00 96.75 109 TRP A N 1
ATOM 878 C CA . TRP A 1 109 ? -3.701 4.396 4.824 1.00 96.75 109 TRP A CA 1
ATOM 879 C C . TRP A 1 109 ? -2.891 3.941 6.032 1.00 96.75 109 TRP A C 1
ATOM 881 O O . TRP A 1 109 ? -1.750 3.496 5.922 1.00 96.75 109 TRP A O 1
ATOM 891 N N . SER A 1 110 ? -3.462 4.084 7.221 1.00 96.38 110 SER A N 1
ATOM 892 C CA . SER A 1 110 ? -2.879 3.576 8.460 1.00 96.38 110 SER A CA 1
ATOM 893 C C . SER A 1 110 ? -3.990 3.037 9.345 1.00 96.38 110 SER A C 1
ATOM 895 O O . SER A 1 110 ? -4.773 3.796 9.917 1.00 96.38 110 SER A O 1
ATOM 897 N N . LEU A 1 111 ? -4.071 1.713 9.439 1.00 97.06 111 LEU A N 1
ATOM 898 C CA . LEU A 1 111 ? -4.965 1.002 10.339 1.00 97.06 111 LEU A CA 1
ATOM 899 C C . LEU A 1 111 ? -4.217 0.670 11.626 1.00 97.06 111 LEU A C 1
ATOM 901 O O . LEU A 1 111 ? -3.357 -0.207 11.668 1.00 97.06 111 LEU A O 1
ATOM 905 N N . HIS A 1 112 ? -4.594 1.352 12.693 1.00 95.69 112 HIS A N 1
ATOM 906 C CA . HIS A 1 112 ? -4.074 1.133 14.027 1.00 95.69 112 HIS A CA 1
ATOM 907 C C . HIS A 1 112 ? -4.902 0.055 14.733 1.00 95.69 112 HIS A C 1
ATOM 909 O O . HIS A 1 112 ? -6.122 0.190 14.900 1.00 95.69 112 HIS A O 1
ATOM 915 N N . THR A 1 113 ? -4.231 -1.013 15.161 1.00 92.31 113 THR A N 1
ATOM 916 C CA . THR A 1 113 ? -4.847 -2.150 15.855 1.00 92.31 113 THR A CA 1
ATOM 917 C C . THR A 1 113 ? -4.423 -2.196 17.321 1.00 92.31 113 THR A C 1
ATOM 919 O O . THR A 1 113 ? -3.412 -1.613 17.698 1.00 92.31 113 THR A O 1
ATOM 922 N N . ASN A 1 114 ? -5.208 -2.873 18.167 1.00 85.31 114 ASN A N 1
ATOM 923 C CA . ASN A 1 114 ? -4.899 -3.080 19.593 1.00 85.31 114 ASN A CA 1
ATOM 924 C C . ASN A 1 114 ? -4.626 -1.785 20.390 1.00 85.31 114 ASN A C 1
ATOM 926 O O . ASN A 1 114 ? -3.846 -1.787 21.341 1.00 85.31 114 ASN A O 1
ATOM 930 N N . ILE A 1 115 ? -5.268 -0.678 20.009 1.00 80.25 115 ILE A N 1
ATOM 931 C CA . ILE A 1 115 ? -5.013 0.638 20.602 1.00 80.25 115 ILE A CA 1
ATOM 932 C C . ILE A 1 115 ? -5.618 0.719 22.001 1.00 80.25 115 ILE A C 1
ATOM 934 O O . ILE A 1 115 ? -6.804 0.433 22.196 1.00 80.25 115 ILE A O 1
ATOM 938 N N . LYS A 1 116 ? -4.829 1.178 22.973 1.00 80.50 116 LYS A N 1
ATOM 939 C CA . LYS A 1 116 ? -5.336 1.492 24.311 1.00 80.50 116 LYS A CA 1
ATOM 940 C C . LYS A 1 116 ? -6.164 2.774 24.293 1.00 80.50 116 LYS A C 1
ATOM 942 O O . LYS A 1 116 ? -5.994 3.649 23.449 1.00 80.50 116 LYS A O 1
ATOM 947 N N . GLU A 1 117 ? -7.063 2.922 25.260 1.00 74.75 117 GLU A N 1
ATOM 948 C CA . GLU A 1 117 ? -7.993 4.058 25.329 1.00 74.75 117 GLU A CA 1
ATOM 949 C C . GLU A 1 117 ? -7.302 5.435 25.263 1.00 74.75 117 GLU A C 1
ATOM 951 O O . GLU A 1 117 ? -7.845 6.361 24.660 1.00 74.75 117 GLU A O 1
ATOM 956 N N . ASN A 1 118 ? -6.101 5.542 25.832 1.00 77.69 118 ASN A N 1
ATOM 957 C CA . ASN A 1 118 ? -5.269 6.743 25.913 1.00 77.69 118 ASN A CA 1
ATOM 958 C C . ASN A 1 118 ? -4.319 6.951 24.715 1.00 77.69 118 ASN A C 1
ATOM 960 O O . ASN A 1 118 ? -3.615 7.953 24.682 1.00 77.69 118 ASN A O 1
ATOM 964 N N . GLU A 1 119 ? -4.284 6.028 23.753 1.00 79.88 119 GLU A N 1
ATOM 965 C CA . GLU A 1 119 ? -3.373 6.043 22.594 1.00 79.88 119 GLU A CA 1
ATOM 966 C C . GLU A 1 119 ? -4.138 6.224 21.268 1.00 79.88 119 GLU A C 1
ATOM 968 O O . GLU A 1 119 ? -3.598 6.003 20.185 1.00 79.88 119 GLU A O 1
ATOM 973 N N . LYS A 1 120 ? -5.422 6.606 21.339 1.00 78.38 120 LYS A N 1
ATOM 974 C CA . LYS A 1 120 ? -6.291 6.765 20.166 1.00 78.38 120 LYS A CA 1
ATOM 975 C C . LYS A 1 120 ? -5.744 7.859 19.235 1.00 78.38 120 LYS A C 1
ATOM 977 O O . LYS A 1 120 ? -5.691 9.015 19.657 1.00 78.38 120 LYS A O 1
ATOM 982 N N . PRO A 1 121 ? -5.379 7.529 17.983 1.00 83.38 121 PRO A N 1
ATOM 983 C CA . PRO A 1 121 ? -4.941 8.524 17.014 1.00 83.38 121 PRO A CA 1
ATOM 984 C C . PRO A 1 121 ? -6.110 9.435 16.623 1.00 83.38 121 PRO A C 1
ATOM 986 O O . PRO A 1 121 ? -7.280 9.060 16.767 1.00 83.38 121 PRO A O 1
ATOM 989 N N . ASP A 1 122 ? -5.794 10.611 16.080 1.00 88.00 122 ASP A N 1
ATOM 990 C CA . ASP A 1 122 ? -6.785 11.504 15.472 1.00 88.00 122 ASP A CA 1
ATOM 991 C C . ASP A 1 122 ? -7.275 10.922 14.134 1.00 88.00 122 ASP A C 1
ATOM 993 O O . ASP A 1 122 ? -6.799 11.257 13.051 1.00 88.00 122 ASP A O 1
ATOM 997 N N . GLY A 1 123 ? -8.175 9.943 14.229 1.00 91.25 123 GLY A N 1
ATOM 998 C CA . GLY A 1 123 ? -8.681 9.164 13.107 1.00 91.25 123 GLY A CA 1
ATOM 999 C C . GLY A 1 123 ? -10.115 8.687 13.313 1.00 91.25 123 GLY A C 1
ATOM 1000 O O . GLY A 1 123 ? -10.823 9.079 14.244 1.00 91.25 123 GLY A O 1
ATOM 1001 N N . TYR A 1 124 ? -10.571 7.803 12.432 1.00 95.12 124 TYR A N 1
ATOM 1002 C CA . TYR A 1 124 ? -11.930 7.275 12.468 1.00 95.12 124 TYR A CA 1
ATOM 1003 C C . TYR A 1 124 ? -11.965 5.898 13.108 1.00 95.12 124 TYR A C 1
ATOM 1005 O O . TYR A 1 124 ? -11.239 4.998 12.695 1.00 95.12 124 TYR A O 1
ATOM 1013 N N . LYS A 1 125 ? -12.888 5.709 14.057 1.00 95.12 125 LYS A N 1
ATOM 1014 C CA . LYS A 1 125 ? -13.276 4.369 14.509 1.00 95.12 125 LYS A CA 1
ATOM 1015 C C . LYS A 1 125 ? -13.702 3.528 13.307 1.00 95.12 125 LYS A C 1
ATOM 1017 O O . LYS A 1 125 ? -14.526 3.977 12.503 1.00 95.12 125 LYS A O 1
ATOM 1022 N N . CYS A 1 126 ? -13.165 2.323 13.223 1.00 96.06 126 CYS A N 1
ATOM 1023 C CA . CYS A 1 126 ? -13.418 1.381 12.145 1.00 96.06 126 CYS A CA 1
ATOM 1024 C C . CYS A 1 126 ? -13.540 -0.045 12.689 1.00 96.06 126 CYS A C 1
ATOM 1026 O O . CYS A 1 126 ? -13.186 -0.319 13.838 1.00 96.06 126 CYS A O 1
ATOM 1028 N N . TYR A 1 127 ? -14.036 -0.931 11.835 1.00 96.31 127 TYR A N 1
ATOM 1029 C CA . TYR A 1 127 ? -14.049 -2.370 12.044 1.00 96.31 127 TYR A CA 1
ATOM 1030 C C . TYR A 1 127 ? -13.158 -3.011 10.994 1.00 96.31 127 TYR A C 1
ATOM 1032 O O . TYR A 1 127 ? -13.236 -2.627 9.826 1.00 96.31 127 TYR A O 1
ATOM 1040 N N . TYR A 1 128 ? -12.341 -3.983 11.382 1.00 96.12 128 TYR A N 1
ATOM 1041 C CA . TYR A 1 128 ? -11.451 -4.654 10.444 1.00 96.12 128 TYR A CA 1
ATOM 1042 C C . TYR A 1 128 ? -11.382 -6.160 10.667 1.00 96.12 128 TYR A C 1
ATOM 1044 O O . TYR A 1 128 ? -11.564 -6.637 11.786 1.00 96.12 128 TYR A O 1
ATOM 1052 N N . ARG A 1 129 ? -11.079 -6.918 9.615 1.00 94.88 129 ARG A N 1
ATOM 1053 C CA . ARG A 1 129 ? -10.764 -8.350 9.709 1.00 94.88 129 ARG A CA 1
ATOM 1054 C C . ARG A 1 129 ? -9.729 -8.736 8.662 1.00 94.88 129 ARG A C 1
ATOM 1056 O O . ARG A 1 129 ? -9.687 -8.143 7.589 1.00 94.88 129 ARG A O 1
ATOM 1063 N N . LYS A 1 130 ? -8.920 -9.753 8.956 1.00 92.56 130 LYS A N 1
ATOM 1064 C CA . LYS A 1 130 ? -8.075 -10.375 7.932 1.00 92.56 130 LYS A CA 1
ATOM 1065 C C . LYS A 1 130 ? -8.955 -11.144 6.944 1.00 92.56 130 LYS A C 1
ATOM 1067 O O . LYS A 1 130 ? -9.901 -11.817 7.354 1.00 92.56 130 LYS A O 1
ATOM 1072 N N . VAL A 1 131 ? -8.623 -11.057 5.665 1.00 91.06 131 VAL A N 1
ATOM 1073 C CA . VAL A 1 131 ? -9.263 -11.782 4.567 1.00 91.06 131 VAL A CA 1
ATOM 1074 C C . VAL A 1 131 ? -8.194 -12.330 3.623 1.00 91.06 131 VAL A C 1
ATOM 1076 O O . VAL A 1 131 ? -7.074 -11.824 3.558 1.00 91.06 131 VAL A O 1
ATOM 1079 N N . ASN A 1 132 ? -8.543 -13.379 2.884 1.00 85.19 132 ASN A N 1
ATOM 1080 C CA . ASN A 1 132 ? -7.651 -13.921 1.866 1.00 85.19 132 ASN A CA 1
ATOM 1081 C C . ASN A 1 132 ? -7.600 -12.980 0.662 1.00 85.19 132 ASN A C 1
ATOM 1083 O O . ASN A 1 132 ? -8.646 -12.568 0.156 1.00 85.19 132 ASN A O 1
ATOM 1087 N N . THR A 1 133 ? -6.395 -12.721 0.167 1.00 83.50 133 THR A N 1
ATOM 1088 C CA . THR A 1 133 ? -6.176 -12.030 -1.106 1.00 83.50 133 THR A CA 1
ATOM 1089 C C . THR A 1 133 ? -6.094 -13.058 -2.213 1.00 83.50 133 THR A C 1
ATOM 1091 O O . THR A 1 133 ? -5.472 -14.109 -2.064 1.00 83.50 133 THR A O 1
ATOM 1094 N N . LEU A 1 134 ? -6.721 -12.755 -3.343 1.00 72.06 134 LEU A N 1
ATOM 1095 C CA . LEU A 1 134 ? -6.493 -13.489 -4.577 1.00 72.06 134 LEU A CA 1
ATOM 1096 C C . LEU A 1 134 ? -5.535 -12.649 -5.423 1.00 72.06 134 LEU A C 1
ATOM 1098 O O . LEU A 1 134 ? -6.010 -11.745 -6.114 1.00 72.06 134 LEU A O 1
ATOM 1102 N N . PRO A 1 135 ? -4.209 -12.889 -5.354 1.00 70.25 135 PRO A N 1
ATOM 1103 C CA . PRO A 1 135 ? -3.280 -12.196 -6.232 1.00 70.25 135 PRO A CA 1
ATOM 1104 C C . PRO A 1 135 ? -3.678 -12.448 -7.688 1.00 70.25 135 PRO A C 1
ATOM 1106 O O . PRO A 1 135 ? -4.207 -13.516 -8.035 1.00 70.25 135 PRO A O 1
ATOM 1109 N N . ARG A 1 136 ? -3.451 -11.451 -8.549 1.00 66.56 136 ARG A N 1
ATOM 1110 C CA . ARG A 1 136 ? -3.721 -11.588 -9.982 1.00 66.56 136 ARG A CA 1
ATOM 1111 C C . ARG A 1 136 ? -3.019 -12.835 -10.523 1.00 66.56 136 ARG A C 1
ATOM 1113 O O . ARG A 1 136 ? -1.878 -13.144 -10.186 1.00 66.56 136 ARG A O 1
ATOM 1120 N N . ARG A 1 137 ? -3.738 -13.574 -11.370 1.00 59.50 137 ARG A N 1
ATOM 1121 C CA . ARG A 1 137 ? -3.178 -14.715 -12.101 1.00 59.50 137 ARG A CA 1
ATOM 1122 C C . ARG A 1 137 ? -2.119 -14.211 -13.092 1.00 59.50 137 ARG A C 1
ATOM 1124 O O . ARG A 1 137 ? -2.258 -13.090 -13.577 1.00 59.50 137 ARG A O 1
ATOM 1131 N N . PRO A 1 138 ? -1.095 -15.024 -13.396 1.00 56.78 138 PRO A N 1
ATOM 1132 C CA . PRO A 1 138 ? 0.024 -14.587 -14.221 1.00 56.78 138 PRO A CA 1
ATOM 1133 C C . PRO A 1 138 ? -0.448 -14.162 -15.616 1.00 56.78 138 PRO A C 1
ATOM 1135 O O . PRO A 1 138 ? -1.335 -14.801 -16.190 1.00 56.78 138 PRO A O 1
ATOM 1138 N N . ILE A 1 139 ? 0.150 -13.100 -16.158 1.00 53.84 139 ILE A N 1
ATOM 1139 C CA . ILE A 1 139 ? -0.093 -12.638 -17.530 1.00 53.84 139 ILE A CA 1
ATOM 1140 C C . ILE A 1 139 ? 0.898 -13.355 -18.453 1.00 53.84 139 ILE A C 1
ATOM 1142 O O . ILE A 1 139 ? 2.078 -13.390 -18.131 1.00 53.84 139 ILE A O 1
ATOM 1146 N N . ALA A 1 140 ? 0.384 -13.924 -19.555 1.00 47.09 140 ALA A N 1
ATOM 1147 C CA . ALA A 1 140 ? 1.038 -14.533 -20.734 1.00 47.09 140 ALA A CA 1
ATOM 1148 C C . ALA A 1 140 ? 2.172 -15.568 -20.524 1.00 47.09 140 ALA A C 1
ATOM 1150 O O . ALA A 1 140 ? 2.121 -16.638 -21.130 1.00 47.09 140 ALA A O 1
ATOM 1151 N N . ASP A 1 141 ? 3.123 -15.316 -19.629 1.00 57.66 141 ASP A N 1
ATOM 1152 C CA . ASP A 1 141 ? 4.387 -16.048 -19.488 1.00 57.66 141 ASP A CA 1
ATOM 1153 C C . ASP A 1 141 ? 4.407 -16.952 -18.240 1.00 57.66 141 ASP A C 1
ATOM 1155 O O . ASP A 1 141 ? 5.398 -17.612 -17.932 1.00 57.66 141 ASP A O 1
ATOM 1159 N N . GLY A 1 142 ? 3.301 -16.989 -17.487 1.00 56.25 142 GLY A N 1
ATOM 1160 C CA . GLY A 1 142 ? 3.148 -17.832 -16.296 1.00 56.25 142 GLY A CA 1
ATOM 1161 C C . GLY A 1 142 ? 3.810 -17.284 -15.024 1.00 56.25 142 GLY A C 1
ATOM 1162 O O . GLY A 1 142 ? 3.561 -17.827 -13.946 1.00 56.25 142 GLY A O 1
ATOM 1163 N N . ALA A 1 143 ? 4.577 -16.194 -15.113 1.00 62.84 143 ALA A N 1
ATOM 1164 C CA . ALA A 1 143 ? 5.192 -15.534 -13.965 1.00 62.84 143 ALA A CA 1
ATOM 1165 C C . ALA A 1 143 ? 4.152 -14.742 -13.155 1.00 62.84 143 ALA A C 1
ATOM 1167 O O . ALA A 1 143 ? 3.430 -13.898 -13.689 1.00 62.84 143 ALA A O 1
ATOM 1168 N N . ARG A 1 144 ? 4.049 -15.043 -11.857 1.00 75.75 144 ARG A N 1
ATOM 1169 C CA . ARG A 1 144 ? 3.247 -14.273 -10.899 1.00 75.75 144 ARG A CA 1
ATOM 1170 C C . ARG A 1 144 ? 4.167 -13.328 -10.144 1.00 75.75 144 ARG A C 1
ATOM 1172 O O . ARG A 1 144 ? 5.235 -13.753 -9.716 1.00 75.75 144 ARG A O 1
ATOM 1179 N N . LEU A 1 145 ? 3.714 -12.099 -9.927 1.00 85.06 145 LEU A N 1
ATOM 1180 C CA . LEU A 1 145 ? 4.426 -11.122 -9.104 1.00 85.06 145 LEU A CA 1
ATOM 1181 C C . LEU A 1 145 ? 4.551 -11.578 -7.639 1.00 85.06 145 LEU A C 1
ATOM 1183 O O . LEU A 1 145 ? 5.583 -11.382 -7.001 1.00 85.06 145 LEU A O 1
ATOM 1187 N N . PHE A 1 146 ? 3.506 -12.248 -7.143 1.00 86.31 146 PHE A N 1
ATOM 1188 C CA . PHE A 1 146 ? 3.439 -12.833 -5.808 1.00 86.31 146 PHE A CA 1
ATOM 1189 C C . PHE A 1 146 ? 3.035 -14.306 -5.883 1.00 86.31 146 PHE A C 1
ATOM 1191 O O . PHE A 1 146 ? 2.132 -14.688 -6.640 1.00 86.31 146 PHE A O 1
ATOM 1198 N N . GLY A 1 147 ? 3.711 -15.136 -5.090 1.00 80.44 147 GLY A N 1
ATOM 1199 C CA . GLY A 1 147 ? 3.389 -16.553 -4.945 1.00 80.44 147 GLY A CA 1
ATOM 1200 C C . GLY A 1 147 ? 2.081 -16.800 -4.187 1.00 80.44 147 GLY A C 1
ATOM 1201 O O . GLY A 1 147 ? 1.495 -15.899 -3.581 1.00 80.44 147 GLY A O 1
ATOM 1202 N N . ASP A 1 148 ? 1.621 -18.053 -4.197 1.00 80.75 148 ASP A N 1
ATOM 1203 C CA . ASP A 1 148 ? 0.480 -18.462 -3.375 1.00 80.75 148 ASP A CA 1
ATOM 1204 C C . ASP A 1 148 ? 0.804 -18.264 -1.885 1.00 80.75 148 ASP A C 1
ATOM 1206 O O . ASP A 1 148 ? 1.854 -18.684 -1.404 1.00 80.75 148 ASP A O 1
ATOM 1210 N N . GLY A 1 149 ? -0.099 -17.602 -1.157 1.00 81.81 149 GLY A N 1
ATOM 1211 C CA . GLY A 1 149 ? 0.063 -17.336 0.275 1.00 81.81 149 GLY A CA 1
ATOM 1212 C C . GLY A 1 149 ? 1.050 -16.218 0.625 1.00 81.81 149 GLY A C 1
ATOM 1213 O O . GLY A 1 149 ? 1.228 -15.940 1.806 1.00 81.81 149 GLY A O 1
ATOM 1214 N N . GLU A 1 150 ? 1.663 -15.543 -0.354 1.00 86.50 150 GLU A N 1
ATOM 1215 C CA . GLU A 1 150 ? 2.556 -14.409 -0.075 1.00 86.50 150 GLU A CA 1
ATOM 1216 C C . GLU A 1 150 ? 1.814 -13.118 0.283 1.00 86.50 150 GLU A C 1
ATOM 1218 O O . GLU A 1 150 ? 2.402 -12.242 0.914 1.00 86.50 150 GLU A O 1
ATOM 1223 N N . LEU A 1 151 ? 0.532 -13.012 -0.080 1.00 88.56 151 LEU A N 1
ATOM 1224 C CA . LEU A 1 151 ? -0.310 -11.851 0.193 1.00 88.56 151 LEU A CA 1
ATOM 1225 C C . LEU A 1 151 ? -1.564 -12.223 0.982 1.00 88.56 151 LEU A C 1
ATOM 1227 O O . LEU A 1 151 ? -2.212 -13.244 0.737 1.00 88.56 151 LEU A O 1
ATOM 1231 N N . GLN A 1 152 ? -1.931 -11.329 1.889 1.00 91.19 152 GLN A N 1
ATOM 1232 C CA . GLN A 1 152 ? -3.230 -11.263 2.544 1.00 91.19 152 GLN A CA 1
ATOM 1233 C C . GLN A 1 152 ? -3.741 -9.821 2.490 1.00 91.19 152 GLN A C 1
ATOM 1235 O O . GLN A 1 152 ? -3.023 -8.893 2.119 1.00 91.19 152 GLN A O 1
ATOM 1240 N N . SER A 1 153 ? -5.002 -9.629 2.866 1.00 93.00 153 SER A N 1
ATOM 1241 C CA . SER A 1 153 ? -5.580 -8.299 2.976 1.00 93.00 153 SER A CA 1
ATOM 1242 C C . SER A 1 153 ? -6.282 -8.152 4.312 1.00 93.00 153 SER A C 1
ATOM 1244 O O . SER A 1 153 ? -6.759 -9.113 4.920 1.00 93.00 153 SER A O 1
ATOM 1246 N N . VAL A 1 154 ? -6.380 -6.916 4.770 1.00 94.50 154 VAL A N 1
ATOM 1247 C CA . VAL A 1 154 ? -7.239 -6.524 5.874 1.00 94.50 154 VAL A CA 1
ATOM 1248 C C . VAL A 1 154 ? -8.400 -5.743 5.289 1.00 94.50 154 VAL A C 1
ATOM 1250 O O . VAL A 1 154 ? -8.215 -4.669 4.730 1.00 94.50 154 VAL A O 1
ATOM 1253 N N . GLU A 1 155 ? -9.603 -6.287 5.412 1.00 96.00 155 GLU A N 1
ATOM 1254 C CA . GLU A 1 155 ? -10.832 -5.570 5.087 1.00 96.00 155 GLU A CA 1
ATOM 1255 C C . GLU A 1 155 ? -11.105 -4.539 6.181 1.00 96.00 155 GLU A C 1
ATOM 1257 O O . GLU A 1 155 ? -11.094 -4.892 7.364 1.00 96.00 155 GLU A O 1
ATOM 1262 N N . VAL A 1 156 ? -11.378 -3.290 5.800 1.00 97.00 156 VAL A N 1
ATOM 1263 C CA . VAL A 1 156 ? -11.623 -2.178 6.724 1.00 97.00 156 VAL A CA 1
ATOM 1264 C C . VAL A 1 156 ? -12.924 -1.467 6.376 1.00 97.00 156 VAL A C 1
ATOM 1266 O O . VAL A 1 156 ? -13.133 -1.001 5.257 1.00 97.00 156 VAL A O 1
ATOM 1269 N N . ILE A 1 157 ? -13.792 -1.322 7.376 1.00 97.31 157 ILE A N 1
ATOM 1270 C CA . ILE A 1 157 ? -15.075 -0.627 7.274 1.00 97.31 157 ILE A CA 1
ATOM 1271 C C . ILE A 1 157 ? -15.068 0.569 8.221 1.00 97.31 157 ILE A C 1
ATOM 1273 O O . ILE A 1 157 ? -14.874 0.428 9.429 1.00 97.31 157 ILE A O 1
ATOM 1277 N N . VAL A 1 158 ? -15.359 1.755 7.686 1.00 96.88 158 VAL A N 1
ATOM 1278 C CA . VAL A 1 158 ? -15.484 3.008 8.444 1.00 96.88 158 VAL A CA 1
ATOM 1279 C C . VAL A 1 158 ? -16.923 3.520 8.323 1.00 96.88 158 VAL A C 1
ATOM 1281 O O . VAL A 1 158 ? -17.228 4.334 7.443 1.00 96.88 158 VAL A O 1
ATOM 1284 N N . PRO A 1 159 ? -17.849 3.095 9.205 1.00 95.12 159 PRO A N 1
ATOM 1285 C CA . PRO A 1 159 ? -19.277 3.358 9.018 1.00 95.12 159 PRO A CA 1
ATOM 1286 C C . PRO A 1 159 ? -19.617 4.847 8.944 1.00 95.12 159 PRO A C 1
ATOM 1288 O O . PRO A 1 159 ? -20.379 5.275 8.080 1.00 95.12 159 PRO A O 1
ATOM 1291 N N . LYS A 1 160 ? -18.992 5.665 9.804 1.00 95.38 160 LYS A N 1
ATOM 1292 C CA . LYS A 1 160 ? -19.214 7.121 9.841 1.00 95.38 160 LYS A CA 1
ATOM 1293 C C . LYS A 1 160 ? -18.831 7.830 8.541 1.00 95.38 160 LYS A C 1
ATOM 1295 O O . LYS A 1 160 ? -19.345 8.912 8.278 1.00 95.38 160 LYS A O 1
ATOM 1300 N N . ARG A 1 161 ? -17.926 7.245 7.752 1.00 95.19 161 ARG A N 1
ATOM 1301 C CA . ARG A 1 161 ? -17.454 7.796 6.476 1.00 95.19 161 ARG A CA 1
ATOM 1302 C C . ARG A 1 161 ? -18.041 7.079 5.263 1.00 95.19 161 ARG A C 1
ATOM 1304 O O . ARG A 1 161 ? -17.764 7.506 4.152 1.00 95.19 161 ARG A O 1
ATOM 1311 N N . ARG A 1 162 ? -18.864 6.038 5.467 1.00 95.56 162 ARG A N 1
ATOM 1312 C CA . ARG A 1 162 ? -19.352 5.142 4.402 1.00 95.56 162 ARG A CA 1
ATOM 1313 C C . ARG A 1 162 ? -18.209 4.619 3.523 1.00 95.56 162 ARG A C 1
ATOM 1315 O O . ARG A 1 162 ? -18.365 4.483 2.317 1.00 95.56 162 ARG A O 1
ATOM 1322 N N . LEU A 1 163 ? -17.063 4.362 4.148 1.00 96.19 163 LEU A N 1
ATOM 1323 C CA . LEU A 1 163 ? -15.860 3.902 3.473 1.00 96.19 163 LEU A CA 1
ATOM 1324 C C . LEU A 1 163 ? -15.672 2.407 3.738 1.00 96.19 163 LEU A C 1
ATOM 1326 O O . LEU A 1 163 ? -15.827 1.956 4.877 1.00 96.19 163 LEU A O 1
ATOM 1330 N N . HIS A 1 164 ? -15.339 1.668 2.686 1.00 96.25 164 HIS A N 1
ATOM 1331 C CA . HIS A 1 164 ? -15.012 0.249 2.718 1.00 96.25 164 HIS A CA 1
ATOM 1332 C C . HIS A 1 164 ? -13.858 0.011 1.746 1.00 96.25 164 HIS A C 1
ATOM 1334 O O . HIS A 1 164 ? -13.977 0.350 0.571 1.00 96.25 164 HIS A O 1
ATOM 1340 N N . PHE A 1 165 ? -12.746 -0.508 2.253 1.00 95.06 165 PHE A N 1
ATOM 1341 C CA . PHE A 1 165 ? -11.517 -0.698 1.490 1.00 95.06 165 PHE A CA 1
ATOM 1342 C C . PHE A 1 165 ? -10.709 -1.865 2.065 1.00 95.06 165 PHE A C 1
ATOM 1344 O O . PHE A 1 165 ? -11.062 -2.424 3.108 1.00 95.06 165 PHE A O 1
ATOM 1351 N N . PHE A 1 166 ? -9.639 -2.233 1.371 1.00 94.88 166 PHE A N 1
ATOM 1352 C CA . PHE A 1 166 ? -8.733 -3.306 1.758 1.00 94.88 166 PHE A CA 1
ATOM 1353 C C . PHE A 1 166 ? -7.324 -2.736 1.871 1.00 94.88 166 PHE A C 1
ATOM 1355 O O . PHE A 1 166 ? -6.964 -1.887 1.069 1.00 94.88 166 PHE A O 1
ATOM 1362 N N . ILE A 1 167 ? -6.571 -3.192 2.868 1.00 94.88 167 ILE A N 1
ATOM 1363 C CA . ILE A 1 167 ? -5.138 -2.921 3.013 1.00 94.88 167 ILE A CA 1
ATOM 1364 C C . ILE A 1 167 ? -4.396 -4.218 2.722 1.00 94.88 167 ILE A C 1
ATOM 1366 O O . ILE A 1 167 ? -4.692 -5.241 3.345 1.00 94.88 167 ILE A O 1
ATOM 1370 N N . THR A 1 168 ? -3.442 -4.190 1.808 1.00 92.81 168 THR A N 1
ATOM 1371 C CA . THR A 1 168 ? -2.540 -5.297 1.509 1.00 92.81 168 THR A CA 1
ATOM 1372 C C . THR A 1 168 ? -1.559 -5.490 2.658 1.00 92.81 168 THR A C 1
ATOM 1374 O O . THR A 1 168 ? -1.030 -4.544 3.238 1.00 92.81 168 THR A O 1
ATOM 1377 N N . ILE A 1 169 ? -1.350 -6.746 3.041 1.00 90.50 169 ILE A N 1
ATOM 1378 C CA . ILE A 1 169 ? -0.402 -7.136 4.080 1.00 90.50 169 ILE A CA 1
ATOM 1379 C C . ILE A 1 169 ? 0.389 -8.363 3.617 1.00 90.50 169 ILE A C 1
ATOM 1381 O O . ILE A 1 169 ? -0.103 -9.136 2.784 1.00 90.50 169 ILE A O 1
ATOM 1385 N N . PRO A 1 170 ? 1.585 -8.601 4.186 1.00 86.06 170 PRO A N 1
ATOM 1386 C CA . PRO A 1 170 ? 2.278 -9.859 3.978 1.00 86.06 170 PRO A CA 1
ATOM 1387 C C . PRO A 1 170 ? 1.363 -11.018 4.365 1.00 86.06 170 PRO A C 1
ATOM 1389 O O . PRO A 1 170 ? 0.676 -10.971 5.392 1.00 86.06 170 PRO A O 1
ATOM 1392 N N . GLY A 1 171 ? 1.346 -12.056 3.537 1.00 83.50 171 GLY A N 1
ATOM 1393 C CA . GLY A 1 171 ? 0.653 -13.280 3.879 1.00 83.50 171 GLY A CA 1
ATOM 1394 C C . GLY A 1 171 ? 1.242 -13.897 5.142 1.00 83.50 171 GLY A C 1
ATOM 1395 O O . GLY A 1 171 ? 2.442 -13.785 5.415 1.00 83.50 171 GLY A O 1
ATOM 1396 N N . ASP A 1 172 ? 0.394 -14.568 5.920 1.00 72.19 172 ASP A N 1
ATOM 1397 C CA . ASP A 1 172 ? 0.867 -15.456 6.971 1.00 72.19 172 ASP A CA 1
ATOM 1398 C C . ASP A 1 172 ? 1.556 -16.626 6.255 1.00 72.19 172 ASP A C 1
ATOM 1400 O O . ASP A 1 172 ? 0.911 -17.616 5.914 1.00 72.19 172 ASP A O 1
ATOM 1404 N N . ARG A 1 173 ? 2.856 -16.498 5.949 1.00 55.91 173 ARG A N 1
ATOM 1405 C CA . ARG A 1 173 ? 3.666 -17.665 5.604 1.00 55.91 173 ARG A CA 1
ATOM 1406 C C . ARG A 1 173 ? 3.458 -18.621 6.765 1.00 55.91 173 ARG A C 1
ATOM 1408 O O . ARG A 1 173 ? 3.880 -18.318 7.883 1.00 55.91 173 ARG A O 1
ATOM 1415 N N . ASP A 1 174 ? 2.782 -19.742 6.529 1.00 44.34 174 ASP A N 1
ATOM 1416 C CA . ASP A 1 174 ? 2.901 -20.853 7.450 1.00 44.34 174 ASP A CA 1
ATOM 1417 C C . ASP A 1 174 ? 4.410 -21.049 7.609 1.00 44.34 174 ASP A C 1
ATOM 1419 O O . ASP A 1 174 ? 5.111 -21.372 6.650 1.00 44.34 174 ASP A O 1
ATOM 1423 N N . ASN A 1 175 ? 4.932 -20.853 8.821 1.00 36.19 175 ASN A N 1
ATOM 1424 C CA . ASN A 1 175 ? 6.228 -21.399 9.222 1.00 36.19 175 ASN A CA 1
ATOM 1425 C C . ASN A 1 175 ? 6.105 -22.937 9.309 1.00 36.19 175 ASN A C 1
ATOM 1427 O O . ASN A 1 175 ? 6.510 -23.569 10.287 1.00 36.19 175 ASN A O 1
ATOM 1431 N N . GLY A 1 176 ? 5.466 -23.533 8.302 1.00 32.41 176 GLY A N 1
ATOM 1432 C CA . GLY A 1 176 ? 5.393 -24.941 8.032 1.00 32.41 176 GLY A CA 1
ATOM 1433 C C . GLY A 1 176 ? 6.772 -25.342 7.569 1.00 32.41 176 GLY A C 1
ATOM 1434 O O . GLY A 1 176 ? 7.154 -25.128 6.425 1.00 32.41 176 GLY A O 1
ATOM 1435 N N . LYS A 1 177 ? 7.527 -25.879 8.522 1.00 35.50 177 LYS A N 1
ATOM 1436 C CA . LYS A 1 177 ? 8.562 -26.865 8.255 1.00 35.50 177 LYS A CA 1
ATOM 1437 C C . LYS A 1 177 ? 8.134 -27.751 7.081 1.00 35.50 177 LYS A C 1
ATOM 1439 O O . LYS A 1 177 ? 7.101 -28.404 7.192 1.00 35.50 177 LYS A O 1
ATOM 1444 N N . GLU A 1 178 ? 8.962 -27.798 6.049 1.00 32.41 178 GLU A N 1
ATOM 1445 C CA . GLU A 1 178 ? 9.566 -29.022 5.509 1.00 32.41 178 GLU A CA 1
ATOM 1446 C C . GLU A 1 178 ? 10.818 -28.662 4.704 1.00 32.41 178 GLU A C 1
ATOM 1448 O O . GLU A 1 178 ? 10.757 -27.721 3.881 1.00 32.41 178 GLU A O 1
#

Foldseek 3Di:
DDDDDPDPPPDPDDPQKDKWFKDKDKDQDDDQDALVPFPKWWWDFPVDIAISPDPLNPPPGPVVLQVDPCARSNDGGHTAWIWTWHDDPQKTKIWIWGDDPPGIMIMIMIIHPPDDPVRHDPGAIKIKDKDADDQDQDPPPRDGNDDPQQKIWMWIGRPVVRDTDIGIDGGPPPPDDD

Radius of gyration: 19.91 Å; chains: 1; bounding box: 64×54×47 Å

Sequence (178 aa):
MAIKGIQEFRGMKNNDYKDGFVTYTMKFSIDDTDLESWDDGYLAFSNTELRINDKLLNGLKLEDILNGSSSVNGVEGYLMEVDLWRHEGGVYKEISIEREDRGFLVQRWSLHTNIKENEKPDGYKCYYRKVNTLPRRPIADGARLFGDGELQSVEVIVPKRRLHFFITIPGDRDNGKE